Protein AF-A0A3M5VLG7-F1 (afdb_monomer)

Structure (mmCIF, N/CA/C/O backbone):
data_AF-A0A3M5VLG7-F1
#
_entry.id   AF-A0A3M5VLG7-F1
#
loop_
_atom_site.group_PDB
_atom_site.id
_atom_site.type_symbol
_atom_site.label_atom_id
_atom_site.label_alt_id
_atom_site.label_comp_id
_atom_site.label_asym_id
_atom_site.label_entity_id
_atom_site.label_seq_id
_atom_site.pdbx_PDB_ins_code
_atom_site.Cartn_x
_atom_site.Cartn_y
_atom_site.Cartn_z
_atom_site.occupancy
_atom_site.B_iso_or_equiv
_atom_site.auth_seq_id
_atom_site.auth_comp_id
_atom_site.auth_asym_id
_atom_site.auth_atom_id
_atom_site.pdbx_PDB_model_num
ATOM 1 N N . MET A 1 1 ? -3.020 3.072 -7.504 1.00 85.38 1 MET A N 1
ATOM 2 C CA . MET A 1 1 ? -3.227 3.663 -6.164 1.00 85.38 1 MET A CA 1
ATOM 3 C C . MET A 1 1 ? -3.699 2.566 -5.223 1.00 85.38 1 MET A C 1
ATOM 5 O O . MET A 1 1 ? -4.525 1.767 -5.644 1.00 85.38 1 MET A O 1
ATOM 9 N N . ILE A 1 2 ? -3.164 2.496 -4.002 1.00 95.69 2 ILE A N 1
ATOM 10 C CA . ILE A 1 2 ? -3.632 1.578 -2.950 1.00 95.69 2 ILE A CA 1
ATOM 11 C C . ILE A 1 2 ? -3.943 2.418 -1.715 1.00 95.69 2 ILE A C 1
ATOM 13 O O . ILE A 1 2 ? -3.103 3.218 -1.309 1.00 95.69 2 ILE A O 1
ATOM 17 N N . THR A 1 3 ? -5.113 2.203 -1.116 1.00 97.12 3 THR A N 1
ATOM 18 C CA . THR A 1 3 ? -5.520 2.840 0.142 1.00 97.12 3 THR A CA 1
ATOM 19 C C . THR A 1 3 ? -5.691 1.754 1.208 1.00 97.12 3 THR A C 1
ATOM 21 O O . THR A 1 3 ? -6.630 0.963 1.108 1.00 97.12 3 THR A O 1
ATOM 24 N N . PRO A 1 4 ? -4.783 1.650 2.195 1.00 96.81 4 PRO A N 1
ATOM 25 C CA . PRO A 1 4 ? -4.903 0.684 3.285 1.00 96.81 4 PRO A CA 1
ATOM 26 C C . PRO A 1 4 ? -6.129 0.975 4.159 1.00 96.81 4 PRO A C 1
ATOM 28 O O . PRO A 1 4 ? -6.416 2.132 4.459 1.00 96.81 4 PRO A O 1
ATOM 31 N N . ILE A 1 5 ? -6.820 -0.073 4.608 1.00 97.69 5 ILE A N 1
ATOM 32 C CA . ILE A 1 5 ? -7.922 0.043 5.569 1.00 97.69 5 ILE A CA 1
ATOM 33 C C . ILE A 1 5 ? -7.367 -0.276 6.956 1.00 97.69 5 ILE A C 1
ATOM 35 O O . ILE A 1 5 ? -6.991 -1.416 7.224 1.00 97.69 5 ILE A O 1
ATOM 39 N N . GLY A 1 6 ? -7.308 0.731 7.831 1.00 97.06 6 GLY A N 1
ATOM 40 C CA . GLY A 1 6 ? -6.852 0.540 9.211 1.00 97.06 6 GLY A CA 1
ATOM 41 C C . GLY A 1 6 ? -7.855 -0.254 10.049 1.00 97.06 6 GLY A C 1
ATOM 42 O O . GLY A 1 6 ? -7.477 -1.166 10.785 1.00 97.06 6 GLY A O 1
ATOM 43 N N . GLY A 1 7 ? -9.147 0.026 9.870 1.00 96.88 7 GLY A N 1
ATOM 44 C CA . GLY A 1 7 ? -10.220 -0.730 10.495 1.00 96.88 7 GLY A CA 1
ATOM 45 C C . GLY A 1 7 ? -11.584 -0.501 9.853 1.00 96.88 7 GLY A C 1
ATOM 46 O O . GLY A 1 7 ? -11.759 0.390 9.023 1.00 96.88 7 GLY A O 1
ATOM 47 N N . PHE A 1 8 ? -12.536 -1.342 10.235 1.00 97.38 8 PHE A N 1
ATOM 48 C CA . PHE A 1 8 ? -13.915 -1.331 9.774 1.00 97.38 8 PHE A CA 1
ATOM 49 C C . PHE A 1 8 ? -14.851 -1.373 10.982 1.00 97.38 8 PHE A C 1
ATOM 51 O O . PHE A 1 8 ? -14.747 -2.276 11.813 1.00 97.38 8 PHE A O 1
ATOM 58 N N . SER A 1 9 ? -15.747 -0.391 11.075 1.00 98.06 9 SER A N 1
ATOM 59 C CA . SER A 1 9 ? -16.735 -0.312 12.150 1.00 98.06 9 SER A CA 1
ATOM 60 C C . SER A 1 9 ? -18.069 -0.894 11.705 1.00 98.06 9 SER A C 1
ATOM 62 O O . SER A 1 9 ? -18.618 -0.482 10.683 1.00 98.06 9 SER A O 1
ATOM 64 N N . TYR A 1 10 ? -18.620 -1.801 12.504 1.00 98.12 10 TYR A N 1
ATOM 65 C CA . TYR A 1 10 ? -19.946 -2.367 12.293 1.00 98.12 10 TYR A CA 1
ATO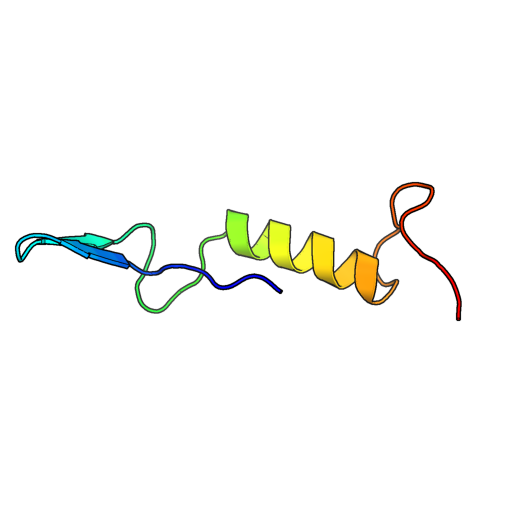M 66 C C . TYR A 1 10 ? -20.561 -2.806 13.623 1.00 98.12 10 TYR A C 1
ATOM 68 O O . TYR A 1 10 ? -19.885 -3.449 14.418 1.00 98.12 10 TYR A O 1
ATOM 76 N N . GLN A 1 11 ? -21.834 -2.462 13.857 1.00 97.38 11 GLN A N 1
ATOM 77 C CA . GLN A 1 11 ? -22.567 -2.787 15.096 1.00 97.38 11 GLN A CA 1
ATOM 78 C C . GLN A 1 11 ? -21.772 -2.450 16.372 1.00 97.38 11 GLN A C 1
ATOM 80 O O . GLN A 1 11 ? -21.541 -3.309 17.218 1.00 97.38 11 GLN A O 1
ATOM 85 N N . ASP A 1 12 ? -21.290 -1.207 16.467 1.00 97.12 12 ASP A N 1
ATOM 86 C CA . ASP A 1 12 ? -20.479 -0.701 17.589 1.00 97.12 12 ASP A CA 1
ATOM 87 C C . ASP A 1 12 ? -19.161 -1.461 17.848 1.00 97.12 12 ASP A C 1
ATOM 89 O O . ASP A 1 12 ? -18.477 -1.223 18.843 1.00 97.12 12 ASP A O 1
ATOM 93 N N . ASN A 1 13 ? -18.748 -2.341 16.930 1.00 97.81 13 ASN A N 1
ATOM 94 C CA . ASN A 1 13 ? -17.468 -3.030 16.963 1.00 97.81 13 ASN A CA 1
ATOM 95 C C . ASN A 1 13 ? -16.521 -2.465 15.900 1.00 97.81 13 ASN A C 1
ATOM 97 O O . ASN A 1 13 ? -16.868 -2.396 14.722 1.00 97.81 13 ASN A O 1
ATOM 101 N N . LEU A 1 14 ? -15.310 -2.091 16.318 1.00 97.94 14 LEU A N 1
ATOM 102 C CA . LEU A 1 14 ? -14.232 -1.700 15.416 1.00 97.94 14 LEU A CA 1
ATOM 103 C C . LEU A 1 14 ? -13.286 -2.883 15.205 1.00 97.94 14 LEU A C 1
ATOM 105 O O . LEU A 1 14 ? -12.490 -3.219 16.083 1.00 97.94 14 LEU A O 1
ATOM 109 N N . HIS A 1 15 ? -13.329 -3.471 14.014 1.00 98.19 15 HIS A N 1
ATOM 110 C CA . HIS A 1 15 ? -12.340 -4.450 13.590 1.00 98.19 15 HIS A CA 1
ATOM 111 C C . HIS A 1 15 ? -11.103 -3.730 13.050 1.00 98.19 15 HIS A C 1
ATOM 113 O O . HIS A 1 15 ? -11.185 -3.045 12.034 1.00 98.19 15 HIS A O 1
ATOM 119 N N . VAL A 1 16 ? -9.954 -3.887 13.706 1.00 98.12 16 VAL A N 1
ATOM 120 C CA . VAL A 1 16 ? -8.660 -3.369 13.231 1.00 98.12 16 VAL A CA 1
ATOM 121 C C . VAL A 1 16 ? -7.923 -4.488 12.503 1.00 98.12 16 VAL A C 1
ATOM 123 O O . VAL A 1 16 ? -7.678 -5.540 13.087 1.00 98.12 16 VAL A O 1
ATOM 126 N N . PHE A 1 17 ? -7.552 -4.264 11.241 1.00 97.88 17 PHE A N 1
ATOM 127 C CA . PHE A 1 17 ? -6.895 -5.295 10.425 1.00 97.88 17 PHE A CA 1
ATOM 128 C C . PHE A 1 17 ? -5.399 -5.426 10.729 1.00 97.88 17 PHE A C 1
ATOM 130 O O . PHE A 1 17 ? -4.866 -6.531 10.788 1.00 97.88 17 PHE A O 1
ATOM 137 N N . TYR A 1 18 ? -4.706 -4.296 10.881 1.00 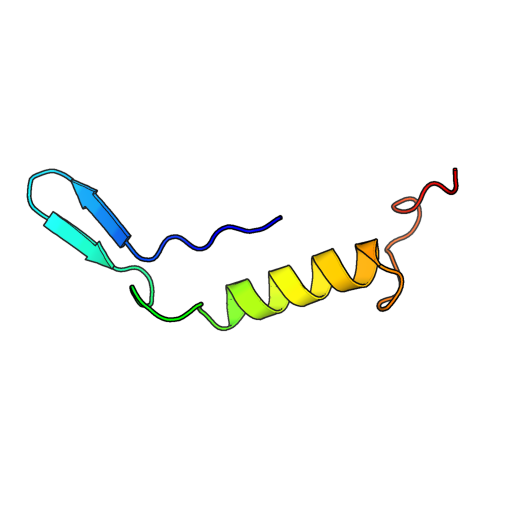97.75 18 TYR A N 1
ATOM 138 C CA . TYR A 1 18 ? -3.266 -4.263 11.153 1.00 97.75 18 TYR A CA 1
ATOM 139 C C . TYR A 1 18 ? -2.912 -3.149 12.138 1.00 97.75 18 TYR A C 1
ATOM 141 O O . TYR A 1 18 ? -2.488 -3.417 13.256 1.00 97.75 18 TYR A O 1
ATOM 149 N N . SER A 1 19 ? -3.115 -1.896 11.734 1.00 97.25 19 SER A N 1
ATOM 150 C CA . SER A 1 19 ? -2.902 -0.703 12.553 1.00 97.25 19 SER A CA 1
ATOM 151 C C . SER A 1 19 ? -3.780 0.423 12.009 1.00 97.25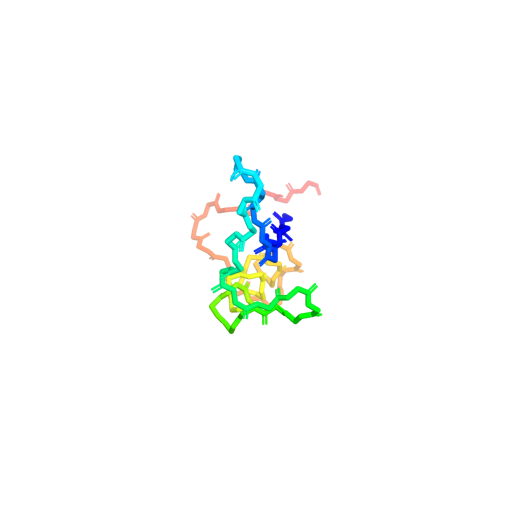 19 SER A C 1
ATOM 153 O O . SER A 1 19 ? -4.089 0.452 10.817 1.00 97.25 19 SER A O 1
ATOM 155 N N . GLN A 1 20 ? -4.195 1.347 12.876 1.00 97.19 20 GLN A N 1
ATOM 156 C CA . GLN A 1 20 ? -4.903 2.563 12.459 1.00 97.19 20 GLN A CA 1
ATOM 157 C C . GLN A 1 20 ? -3.947 3.668 11.988 1.00 97.19 20 GLN A C 1
ATOM 159 O O . GLN A 1 20 ? -4.380 4.607 11.326 1.00 97.19 20 GLN A O 1
ATOM 164 N N . THR A 1 21 ? -2.660 3.558 12.320 1.00 97.31 21 THR A N 1
ATOM 165 C CA . THR A 1 21 ? -1.629 4.571 12.043 1.00 97.31 21 THR A CA 1
ATOM 166 C C . THR A 1 21 ? -0.565 4.087 11.068 1.00 97.31 21 THR A C 1
ATOM 168 O O . THR A 1 21 ? 0.071 4.903 10.409 1.00 97.31 21 THR A O 1
ATOM 171 N N . ASP A 1 22 ? -0.390 2.771 10.943 1.00 97.69 22 ASP A N 1
ATOM 172 C CA . ASP A 1 22 ? 0.691 2.168 10.170 1.00 97.69 22 ASP A CA 1
ATOM 173 C C . ASP A 1 22 ? 0.161 1.259 9.068 1.00 97.69 22 ASP A C 1
ATOM 175 O O . ASP A 1 22 ? -0.847 0.564 9.206 1.00 97.69 22 ASP A O 1
ATOM 179 N N . VAL A 1 23 ? 0.896 1.212 7.961 1.00 97.62 23 VAL A N 1
ATOM 180 C CA . VAL A 1 23 ? 0.564 0.350 6.827 1.00 97.62 23 VAL A CA 1
ATOM 181 C C . VAL A 1 23 ? 1.228 -1.012 6.999 1.00 97.62 23 VAL A C 1
ATOM 183 O O . VAL A 1 23 ? 2.425 -1.097 7.264 1.00 97.62 23 VAL A O 1
ATOM 186 N N . GLY A 1 24 ? 0.476 -2.090 6.777 1.00 98.12 24 GLY A N 1
ATOM 187 C CA . GLY A 1 24 ? 1.002 -3.453 6.853 1.00 98.12 24 GLY A CA 1
ATOM 188 C C . GLY A 1 24 ? 2.095 -3.757 5.815 1.00 98.12 24 GLY A C 1
ATOM 189 O O . GLY A 1 24 ? 2.054 -3.237 4.693 1.00 98.12 24 GLY A O 1
ATOM 190 N N . PRO A 1 25 ? 3.050 -4.653 6.128 1.00 98.06 25 PRO A N 1
ATOM 191 C CA . PRO A 1 25 ? 4.212 -4.919 5.275 1.00 98.06 25 PRO A CA 1
ATOM 192 C C . PRO A 1 25 ? 3.842 -5.523 3.913 1.00 98.06 25 PRO A C 1
ATOM 194 O O . PRO A 1 25 ? 4.520 -5.273 2.919 1.00 98.06 25 PRO A O 1
ATOM 197 N N . VAL A 1 26 ? 2.753 -6.298 3.829 1.00 98.25 26 VAL A N 1
ATOM 198 C CA . VAL A 1 26 ? 2.262 -6.850 2.552 1.00 98.25 26 VAL A CA 1
ATOM 199 C C . VAL A 1 26 ? 1.752 -5.729 1.645 1.00 98.25 26 VAL A C 1
ATOM 201 O O . VAL A 1 26 ? 2.144 -5.657 0.482 1.00 98.25 26 VAL A O 1
ATOM 204 N N . THR A 1 27 ? 0.936 -4.821 2.184 1.00 98.31 27 THR A N 1
ATOM 205 C CA . THR A 1 27 ? 0.384 -3.681 1.443 1.00 98.31 27 THR A CA 1
ATOM 206 C C . THR A 1 27 ? 1.486 -2.748 0.948 1.00 98.31 27 THR A C 1
ATOM 208 O O . THR A 1 27 ? 1.440 -2.315 -0.201 1.00 98.31 27 THR A O 1
ATOM 211 N N . GLN A 1 28 ? 2.523 -2.508 1.759 1.00 98.25 28 GLN A N 1
ATOM 212 C CA . GLN A 1 28 ? 3.701 -1.744 1.331 1.00 98.25 28 GLN A CA 1
ATOM 213 C C . GLN A 1 28 ? 4.435 -2.410 0.157 1.00 98.25 28 GLN A C 1
ATOM 215 O O . GLN A 1 28 ? 4.793 -1.732 -0.805 1.00 98.25 28 GLN A O 1
ATOM 220 N N . ARG A 1 29 ? 4.634 -3.738 0.195 1.00 98.12 29 ARG A N 1
ATOM 221 C CA . ARG A 1 29 ? 5.271 -4.479 -0.911 1.00 98.12 29 ARG A CA 1
ATOM 222 C C . ARG A 1 29 ? 4.457 -4.403 -2.202 1.00 98.12 29 ARG A C 1
ATOM 224 O O . ARG A 1 29 ? 5.037 -4.160 -3.256 1.00 98.12 29 ARG A O 1
ATOM 231 N N . LEU A 1 30 ? 3.135 -4.568 -2.116 1.00 98.12 30 LEU A N 1
ATOM 232 C CA . LEU A 1 30 ? 2.234 -4.433 -3.266 1.00 98.12 30 LEU A CA 1
ATOM 233 C C . LEU A 1 30 ? 2.274 -3.019 -3.850 1.00 98.12 30 LEU A C 1
ATOM 235 O O . LEU A 1 30 ? 2.394 -2.867 -5.063 1.00 98.12 30 LEU A O 1
ATOM 239 N N . TYR A 1 31 ? 2.222 -1.998 -2.989 1.00 98.19 31 TYR A N 1
ATOM 240 C CA . TYR A 1 31 ? 2.309 -0.603 -3.411 1.00 98.19 31 TYR A CA 1
ATOM 241 C C . TYR A 1 31 ? 3.620 -0.340 -4.148 1.00 98.19 31 TYR A C 1
ATOM 243 O O . TYR A 1 31 ? 3.583 0.090 -5.295 1.00 98.19 31 TYR A O 1
ATOM 251 N N . LYS A 1 32 ? 4.759 -0.687 -3.533 1.00 97.88 32 LYS A N 1
ATOM 252 C CA . LYS A 1 32 ? 6.090 -0.502 -4.125 1.00 97.88 32 LYS A CA 1
ATOM 253 C C . LYS A 1 32 ? 6.226 -1.215 -5.472 1.00 97.88 32 LYS A C 1
ATOM 255 O O . LYS A 1 32 ? 6.778 -0.636 -6.401 1.00 97.88 32 LYS A O 1
ATOM 260 N N . GLY A 1 33 ? 5.727 -2.449 -5.576 1.00 97.12 33 GLY A N 1
ATOM 261 C CA . GLY A 1 33 ? 5.746 -3.210 -6.825 1.00 97.12 33 GLY A CA 1
ATOM 262 C C . GLY A 1 33 ? 4.948 -2.519 -7.928 1.00 97.12 33 GLY A C 1
ATOM 263 O O . GLY A 1 33 ? 5.480 -2.259 -9.001 1.00 97.12 33 GLY A O 1
ATOM 264 N N . LEU A 1 34 ? 3.691 -2.165 -7.646 1.00 97.31 34 LEU A N 1
ATOM 265 C CA . LEU A 1 34 ? 2.816 -1.530 -8.630 1.00 97.31 34 LEU A CA 1
ATOM 266 C C . LEU A 1 34 ? 3.339 -0.156 -9.061 1.00 97.31 34 LEU A C 1
ATOM 2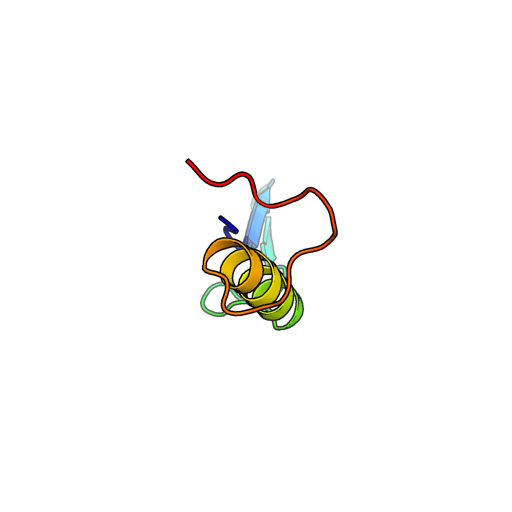68 O O . LEU A 1 34 ? 3.418 0.111 -10.256 1.00 97.31 34 LEU A O 1
ATOM 272 N N . THR A 1 35 ? 3.699 0.714 -8.113 1.00 97.62 35 THR A N 1
ATOM 273 C CA . THR A 1 35 ? 4.164 2.063 -8.456 1.00 97.62 35 THR A CA 1
ATOM 274 C C . THR A 1 35 ? 5.516 2.038 -9.143 1.00 97.62 35 THR A C 1
ATOM 276 O O . THR A 1 35 ? 5.705 2.808 -10.072 1.00 97.62 35 THR A O 1
ATOM 279 N N . GLY A 1 36 ? 6.421 1.138 -8.743 1.00 97.56 36 GLY A N 1
ATOM 280 C CA . GLY A 1 36 ? 7.710 0.982 -9.415 1.00 97.56 36 GLY A CA 1
ATOM 281 C C . GLY A 1 36 ? 7.556 0.534 -10.869 1.00 97.56 36 GLY A C 1
ATOM 282 O O . GLY A 1 36 ? 8.256 1.033 -11.741 1.00 97.56 36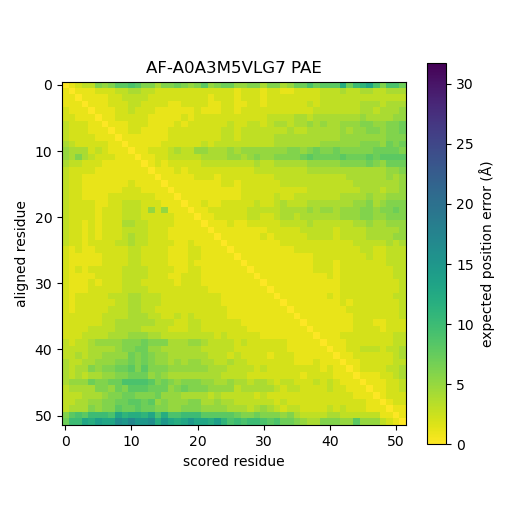 GLY A O 1
ATOM 283 N N . VAL A 1 37 ? 6.592 -0.345 -11.161 1.00 96.94 37 VAL A N 1
ATOM 284 C CA . VAL A 1 37 ? 6.254 -0.714 -12.547 1.00 96.94 37 VAL A CA 1
ATOM 285 C C . VAL A 1 37 ? 5.691 0.485 -13.320 1.00 96.94 37 VAL A C 1
ATOM 287 O O . VAL A 1 37 ? 6.029 0.687 -14.482 1.00 96.94 37 VAL A O 1
ATOM 290 N N . GLN A 1 38 ? 4.851 1.304 -12.682 1.00 95.81 38 GLN A N 1
ATOM 291 C CA . GLN A 1 38 ? 4.222 2.472 -13.311 1.00 95.81 38 GLN A CA 1
ATOM 292 C C . GLN A 1 38 ? 5.208 3.611 -13.607 1.00 95.81 38 GLN A C 1
ATOM 294 O O . GLN A 1 38 ? 5.059 4.282 -14.625 1.00 95.81 38 GLN A O 1
ATOM 299 N N . SER A 1 39 ? 6.189 3.838 -12.730 1.00 95.94 39 SER A N 1
ATOM 300 C CA . SER A 1 39 ? 7.240 4.848 -12.917 1.00 95.94 39 SER A CA 1
ATOM 301 C C . SER A 1 39 ? 8.385 4.369 -13.812 1.00 95.94 39 SER A C 1
ATOM 303 O O . SER A 1 39 ? 9.156 5.193 -14.298 1.00 95.94 39 SER A O 1
ATOM 305 N N . GLY A 1 40 ? 8.494 3.058 -14.045 1.00 94.94 40 GLY A N 1
ATOM 306 C CA . GLY A 1 40 ? 9.610 2.443 -14.765 1.00 94.94 40 GLY A CA 1
ATOM 307 C C . GLY A 1 40 ? 10.828 2.121 -13.890 1.00 94.94 40 GLY A C 1
ATOM 308 O O . GLY A 1 40 ? 11.853 1.714 -14.427 1.00 94.94 40 GLY A O 1
ATOM 309 N N . ASP A 1 41 ? 10.725 2.258 -12.563 1.00 97.25 41 ASP A N 1
ATOM 310 C CA . ASP A 1 41 ? 11.776 1.867 -11.608 1.00 97.25 41 ASP A CA 1
ATOM 311 C C . ASP A 1 41 ? 11.912 0.338 -11.459 1.00 97.25 41 ASP A C 1
ATOM 313 O O . ASP A 1 41 ? 12.936 -0.165 -10.994 1.00 97.25 41 ASP A O 1
ATOM 317 N N . ILE A 1 42 ? 10.862 -0.412 -11.810 1.00 96.75 42 ILE A N 1
ATOM 318 C CA . ILE A 1 42 ? 10.813 -1.879 -11.801 1.00 96.75 42 ILE A CA 1
ATOM 319 C C . ILE A 1 42 ? 10.403 -2.358 -13.19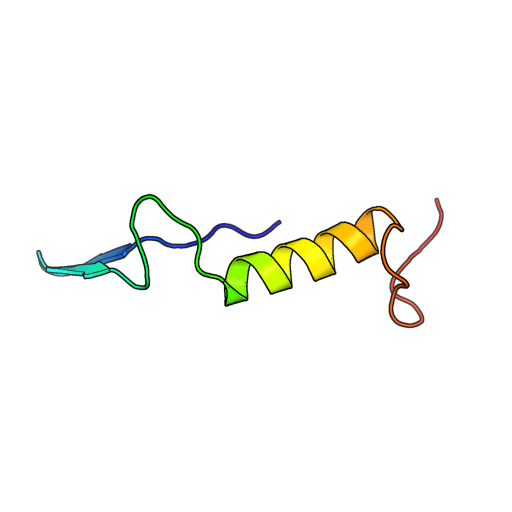5 1.00 96.75 42 ILE A C 1
ATOM 321 O O . ILE A 1 42 ? 9.512 -1.776 -13.814 1.00 96.75 42 ILE A O 1
ATOM 325 N N . GLU A 1 43 ? 11.027 -3.438 -13.675 1.00 96.62 43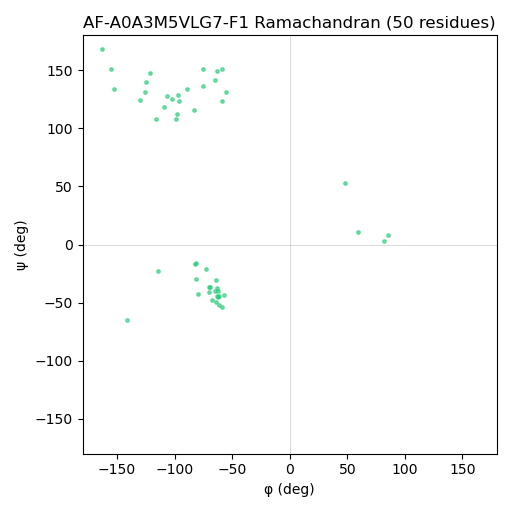 GLU A N 1
ATOM 326 C CA . GLU A 1 43 ? 10.694 -4.031 -14.972 1.00 96.62 43 GLU A CA 1
ATOM 327 C C . GLU A 1 43 ? 9.213 -4.462 -15.017 1.00 96.62 43 GLU A C 1
ATOM 329 O O . GLU A 1 43 ? 8.761 -5.228 -14.156 1.00 96.62 43 GLU A O 1
ATOM 334 N N . PRO A 1 44 ? 8.431 -3.969 -15.994 1.00 96.12 44 PRO A N 1
ATOM 335 C CA . PRO A 1 44 ? 7.028 -4.319 -16.120 1.00 96.12 44 PRO A CA 1
ATOM 336 C C . PRO A 1 44 ? 6.866 -5.735 -16.686 1.00 96.12 44 PRO A C 1
ATOM 338 O O . PRO A 1 44 ? 7.652 -6.165 -17.533 1.00 96.12 44 PRO A O 1
ATOM 341 N N . PRO A 1 45 ? 5.778 -6.441 -16.342 1.00 95.75 45 PRO A N 1
ATOM 342 C CA . PRO A 1 45 ? 5.359 -7.598 -17.116 1.00 95.75 45 PRO A CA 1
ATOM 343 C C . PRO A 1 45 ? 5.076 -7.216 -18.578 1.00 95.75 45 PRO A C 1
ATOM 345 O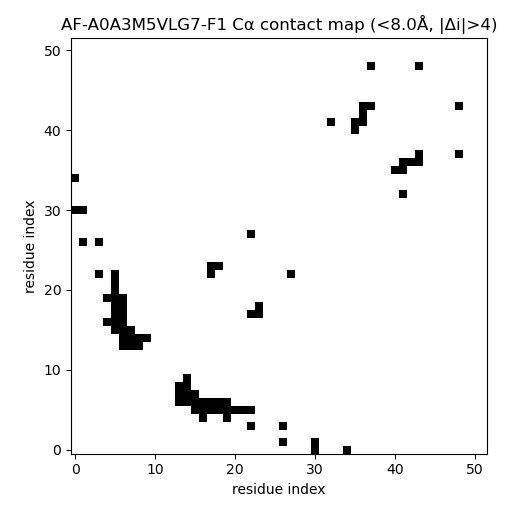 O . PRO A 1 45 ? 4.667 -6.091 -18.889 1.00 95.75 45 PRO A O 1
ATOM 348 N N . ALA A 1 46 ? 5.270 -8.171 -19.489 1.00 96.31 46 ALA A N 1
ATOM 349 C CA . ALA A 1 46 ? 5.080 -7.941 -20.917 1.00 96.31 46 ALA A CA 1
ATOM 350 C C . ALA A 1 46 ? 3.668 -7.402 -21.226 1.00 96.31 46 ALA A C 1
ATOM 352 O O . ALA A 1 46 ? 2.663 -7.939 -20.760 1.00 96.31 46 ALA A O 1
ATOM 353 N N . GLY A 1 47 ? 3.604 -6.332 -22.023 1.00 95.12 47 GLY A N 1
ATOM 354 C CA . GLY A 1 47 ? 2.350 -5.719 -22.473 1.00 95.12 47 GLY A CA 1
ATOM 355 C C . GLY A 1 47 ? 1.686 -4.751 -21.487 1.00 95.12 47 GLY A C 1
ATOM 356 O O . GLY A 1 47 ? 0.613 -4.243 -21.792 1.00 95.12 47 GLY A O 1
ATOM 357 N N . TRP A 1 48 ? 2.290 -4.470 -20.328 1.00 95.56 48 TRP A N 1
ATOM 358 C CA . TRP A 1 48 ? 1.690 -3.571 -19.330 1.00 95.56 48 TRP A CA 1
ATOM 359 C C . TRP A 1 48 ? 1.898 -2.081 -19.617 1.00 95.56 48 TRP A C 1
ATOM 361 O O . TRP A 1 48 ? 1.067 -1.265 -19.223 1.00 95.56 48 TRP A O 1
ATOM 371 N N . ILE A 1 49 ? 2.997 -1.711 -20.280 1.00 95.25 49 ILE A N 1
ATOM 372 C CA . ILE A 1 49 ? 3.331 -0.310 -20.561 1.00 95.25 49 ILE A CA 1
ATOM 373 C C . ILE A 1 49 ? 3.007 0.028 -22.013 1.00 95.25 49 ILE A C 1
ATOM 375 O O . ILE A 1 49 ? 3.530 -0.592 -22.938 1.00 95.25 49 ILE A O 1
ATOM 379 N N . VAL A 1 50 ? 2.196 1.067 -22.200 1.00 94.81 50 VAL A N 1
ATOM 380 C CA . VAL A 1 50 ? 1.947 1.711 -23.493 1.00 94.81 50 VAL A CA 1
ATOM 381 C C . VAL A 1 50 ? 2.623 3.075 -23.459 1.00 94.81 50 VAL A C 1
ATOM 383 O O . VAL A 1 50 ? 2.300 3.903 -22.610 1.00 94.81 50 VAL A O 1
ATOM 386 N N . LYS A 1 51 ? 3.590 3.298 -24.355 1.00 87.38 51 LYS A N 1
ATOM 387 C CA . LYS A 1 51 ? 4.211 4.617 -24.520 1.00 87.38 51 LYS A CA 1
ATOM 388 C C . LYS A 1 51 ? 3.247 5.531 -25.273 1.00 87.38 51 LYS A C 1
ATOM 390 O O . LYS A 1 51 ? 2.641 5.092 -26.250 1.00 87.38 51 LYS A O 1
ATOM 395 N N . VAL A 1 52 ? 3.122 6.764 -24.795 1.00 87.00 52 VAL A N 1
ATOM 396 C CA . VAL A 1 52 ? 2.268 7.818 -25.361 1.00 87.00 52 VAL A CA 1
ATOM 397 C C . VAL A 1 52 ? 3.148 8.891 -25.976 1.00 87.00 52 V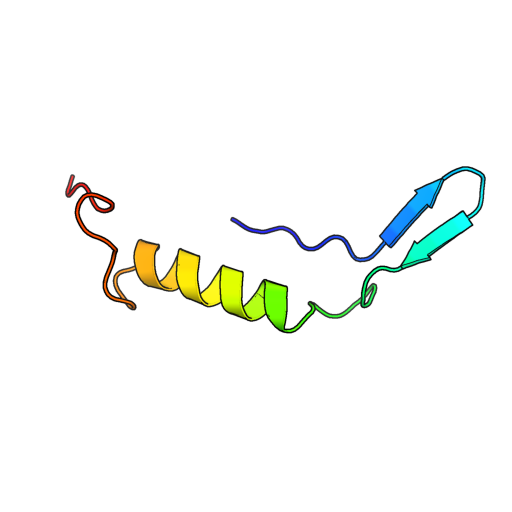AL A C 1
ATOM 399 O O . VAL A 1 52 ? 4.208 9.172 -25.369 1.00 87.00 52 VAL A O 1
#

Secondary structure (DSSP, 8-state):
------EEEETTEEEESS-SSS--HHHHHHHHHHHHHHHTSSPPPTT-----

Foldseek 3Di:
DDDDDQWDDDPNDTGGDDHPPDDDPVSVVVVCVVVCCVVVVDPHDPPPDDDD

Radius of gyration: 15.74 Å; Cα contacts (8 Å, |Δi|>4): 42; chains: 1; bounding box: 34×16×43 Å

InterPro domains:
  IPR036038 Aminotransferase-like, PLP-dependent enzymes [SSF56752] (2-49)
  IPR043132 Branched-chain-amino-acid aminotransferase-like, C-terminal [G3DSA:3.20.10.10] (1-52)

Nearest PDB structures (foldseek):
  6jif-assembly1_A  TM=9.900E-01  e=2.147E-05  Pseudomonas sp. UW4
  6odm-assembly1_A  TM=4.058E-01  e=8.205E+00  Human alphaherpesvirus 1 strain KOS

Organism: NCBI:txid663959

Sequence (52 aa):
MITPIGGFSYQDNLHVFYSQTDVGPVTQRLYKGLTGVQSGDIEPPAGWIVKV

pLDDT: mean 96.54, std 2.65, range [85.38, 98.31]

Solvent-accessible surface area (backbone atoms only — not comparable to full-atom values): 3524 Å² total; per-residue (Å²): 139,83,80,87,70,28,59,51,77,56,93,95,39,74,48,67,75,76,33,83,88,53,82,50,71,67,60,52,52,54,47,51,52,54,51,26,36,72,75,63,80,32,89,62,64,90,87,72,80,79,91,130

Mean predicted aligned error: 2.91 Å